Protein AF-A0A934ZNP7-F1 (afdb_monomer_lite)

Sequence (61 aa):
MSFDGMRPDGMERAEAPTLHRMRTEGAAALGAVTVGDSSTLPSHSSMLSGVEVRAHGMNSW

Structure (mmCIF, N/CA/C/O backbone):
data_AF-A0A934ZNP7-F1
#
_entry.id   AF-A0A934ZNP7-F1
#
loop_
_atom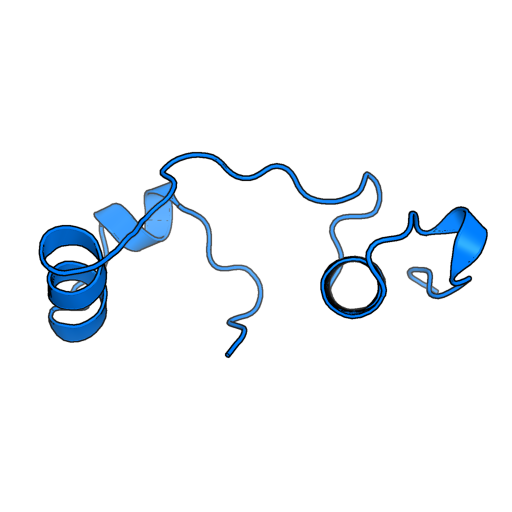_site.group_PDB
_atom_site.id
_atom_site.type_symbol
_atom_site.label_atom_id
_atom_site.label_alt_id
_atom_site.label_comp_id
_atom_site.label_asym_id
_atom_site.label_entity_id
_atom_site.label_seq_id
_atom_site.pdbx_PDB_ins_code
_atom_site.Cartn_x
_atom_site.Cartn_y
_atom_site.Cartn_z
_atom_site.occupancy
_atom_site.B_iso_or_equiv
_atom_site.auth_seq_id
_atom_site.auth_comp_id
_atom_site.auth_asym_id
_atom_site.auth_atom_id
_atom_site.pdbx_PDB_model_num
ATOM 1 N N . MET A 1 1 ? -3.575 9.332 3.038 1.00 86.69 1 MET A N 1
ATOM 2 C CA . MET A 1 1 ? -2.575 9.237 4.128 1.00 86.69 1 MET A CA 1
ATOM 3 C C . MET A 1 1 ? -1.752 7.984 3.887 1.00 86.69 1 MET A C 1
ATOM 5 O O . MET A 1 1 ? -2.337 7.010 3.434 1.00 86.69 1 MET A O 1
ATOM 9 N N . SER A 1 2 ? -0.443 8.020 4.146 1.00 92.81 2 SER A N 1
ATOM 10 C CA . SER A 1 2 ? 0.451 6.860 4.032 1.00 92.81 2 SER A CA 1
ATOM 11 C C . SER A 1 2 ? 1.207 6.660 5.346 1.00 92.81 2 SER A C 1
ATOM 13 O O . SER A 1 2 ? 1.578 7.646 5.985 1.00 92.81 2 SER A O 1
ATOM 15 N N . PHE A 1 3 ? 1.416 5.403 5.731 1.00 93.75 3 PHE A N 1
ATOM 16 C CA . PHE A 1 3 ? 2.239 4.992 6.867 1.00 93.75 3 PHE A CA 1
ATOM 17 C C . PHE A 1 3 ? 3.335 4.065 6.344 1.00 93.75 3 PHE A C 1
ATOM 19 O O . PHE A 1 3 ? 3.029 3.032 5.747 1.00 93.75 3 PHE A O 1
ATOM 26 N N . ASP A 1 4 ? 4.598 4.429 6.555 1.00 93.94 4 ASP A N 1
ATOM 27 C CA . ASP A 1 4 ? 5.719 3.656 6.023 1.00 93.94 4 ASP A CA 1
ATOM 28 C C . ASP A 1 4 ? 5.863 2.299 6.732 1.00 93.94 4 ASP A C 1
ATOM 30 O O . ASP A 1 4 ? 5.673 2.190 7.945 1.00 93.94 4 ASP A O 1
ATOM 34 N N . GLY A 1 5 ? 6.179 1.254 5.966 1.00 91.69 5 GLY A N 1
ATOM 35 C CA . GLY A 1 5 ? 6.431 -0.089 6.488 1.00 91.69 5 GLY A CA 1
ATOM 36 C C . GLY A 1 5 ? 5.243 -0.775 7.176 1.00 91.69 5 GLY A C 1
ATOM 37 O O . GLY A 1 5 ? 5.455 -1.758 7.890 1.00 91.69 5 GLY A O 1
ATOM 38 N N . MET A 1 6 ? 4.005 -0.300 6.985 1.00 92.88 6 MET A N 1
ATOM 39 C CA . MET A 1 6 ? 2.811 -0.897 7.596 1.00 92.88 6 MET A CA 1
ATOM 40 C C . MET A 1 6 ? 2.507 -2.275 6.992 1.00 92.88 6 MET A C 1
ATOM 42 O O . MET A 1 6 ? 1.781 -2.406 6.007 1.00 92.88 6 MET A O 1
ATOM 46 N N . ARG A 1 7 ? 3.062 -3.326 7.600 1.00 91.69 7 ARG A N 1
ATOM 47 C CA . ARG A 1 7 ? 2.790 -4.710 7.200 1.00 91.69 7 ARG A CA 1
ATOM 48 C C . ARG A 1 7 ? 1.374 -5.139 7.616 1.00 91.69 7 ARG A C 1
ATOM 50 O O . ARG A 1 7 ? 0.953 -4.822 8.733 1.00 91.69 7 ARG A O 1
ATOM 57 N N . PRO A 1 8 ? 0.651 -5.891 6.767 1.00 90.69 8 PRO A N 1
ATOM 58 C CA . PRO A 1 8 ? -0.727 -6.291 7.046 1.00 90.69 8 PRO A CA 1
ATOM 59 C C . PRO A 1 8 ? -0.846 -7.191 8.285 1.00 90.69 8 PRO A C 1
ATOM 61 O O . PRO A 1 8 ? -1.709 -6.954 9.125 1.00 90.69 8 PRO A O 1
ATOM 64 N N . ASP A 1 9 ? 0.058 -8.155 8.462 1.00 92.62 9 ASP A N 1
ATOM 65 C CA . ASP A 1 9 ? 0.095 -9.060 9.621 1.00 92.62 9 ASP A CA 1
ATOM 66 C C . ASP A 1 9 ? 0.418 -8.330 10.937 1.00 92.62 9 ASP A C 1
ATOM 68 O O . ASP A 1 9 ? -0.107 -8.668 12.000 1.00 92.62 9 ASP A O 1
ATOM 72 N N . GLY A 1 10 ? 1.250 -7.288 10.869 1.00 92.75 10 GLY A N 1
ATOM 73 C CA . GLY A 1 10 ? 1.511 -6.397 11.999 1.00 92.75 10 GLY A CA 1
ATOM 74 C C . GLY A 1 10 ? 0.268 -5.610 12.414 1.00 92.75 10 GLY A C 1
ATOM 75 O O . GLY A 1 10 ? -0.012 -5.488 13.606 1.00 92.75 10 GLY A O 1
ATOM 76 N N . MET A 1 11 ? -0.508 -5.129 11.439 1.00 92.38 11 MET A N 1
ATOM 77 C CA . MET A 1 11 ? -1.742 -4.385 11.687 1.00 92.38 11 MET A CA 1
ATOM 78 C C . MET A 1 11 ? -2.808 -5.264 12.357 1.00 92.38 11 MET A C 1
ATOM 80 O O . MET A 1 11 ? -3.444 -4.837 13.315 1.00 92.38 11 MET A O 1
ATOM 84 N N . GLU A 1 12 ? -2.955 -6.530 11.965 1.00 91.25 12 GLU A N 1
ATOM 85 C CA . GLU A 1 12 ? -3.912 -7.440 12.622 1.00 91.25 12 GLU A CA 1
ATOM 86 C C . GLU A 1 12 ? -3.631 -7.659 14.114 1.00 91.25 12 GLU A C 1
ATOM 88 O O . GLU A 1 12 ? -4.559 -7.850 14.897 1.00 91.25 12 GLU A O 1
ATOM 93 N N . ARG A 1 13 ? -2.362 -7.584 14.521 1.00 94.62 13 ARG A N 1
ATOM 94 C CA . ARG A 1 13 ? -1.929 -7.775 15.912 1.00 94.62 13 ARG A CA 1
ATOM 95 C C . ARG A 1 13 ? -1.896 -6.487 16.736 1.00 94.62 13 ARG A C 1
ATOM 97 O O . ARG A 1 13 ? -1.685 -6.559 17.945 1.00 94.62 13 ARG A O 1
ATOM 104 N N . ALA A 1 14 ? -2.034 -5.324 16.105 1.00 95.19 14 ALA A N 1
ATOM 105 C CA . ALA A 1 14 ? -1.868 -4.035 16.762 1.00 95.19 14 ALA A CA 1
ATOM 106 C C . ALA A 1 14 ? -3.136 -3.594 17.513 1.00 95.19 14 ALA A C 1
ATOM 108 O O . ALA A 1 14 ? -4.262 -3.746 17.028 1.00 95.19 14 ALA A O 1
ATOM 109 N N . GLU A 1 15 ? -2.952 -2.946 18.665 1.00 97.44 15 GLU A N 1
ATOM 110 C CA . GLU A 1 15 ? -4.024 -2.239 19.370 1.00 97.44 15 GLU A CA 1
ATOM 111 C C . GLU A 1 15 ? -4.296 -0.888 18.686 1.00 97.44 15 GLU A C 1
ATOM 113 O O . GLU A 1 15 ? -3.837 0.169 19.111 1.00 97.44 15 GLU A O 1
ATOM 118 N N . ALA A 1 16 ? -5.017 -0.929 17.565 1.00 95.56 16 ALA A N 1
ATOM 119 C CA . ALA A 1 16 ? -5.333 0.250 16.760 1.00 95.56 16 ALA A CA 1
ATOM 120 C C . ALA A 1 16 ? -6.848 0.352 16.500 1.00 95.56 16 ALA A C 1
ATOM 122 O O . ALA A 1 16 ? -7.304 0.153 15.370 1.00 95.56 16 ALA A O 1
ATOM 123 N N . PRO A 1 17 ? -7.657 0.672 17.530 1.00 97.12 17 PRO A N 1
ATOM 124 C CA . PRO A 1 17 ? -9.120 0.624 17.455 1.00 97.12 17 PRO A CA 1
ATOM 125 C C . PRO A 1 17 ? -9.697 1.515 16.348 1.00 97.12 17 PRO A C 1
ATOM 127 O O . PRO A 1 17 ? -10.652 1.132 15.677 1.00 97.12 17 PRO A O 1
ATOM 130 N N . THR A 1 18 ? -9.087 2.676 16.095 1.00 96.94 18 THR A N 1
ATOM 131 C CA . THR A 1 18 ? -9.513 3.576 15.014 1.00 96.94 18 THR A CA 1
ATOM 132 C C . THR A 1 18 ? -9.289 2.963 13.630 1.00 96.94 18 THR A C 1
ATOM 134 O O . THR A 1 18 ? -10.177 3.047 12.784 1.00 96.94 18 THR A O 1
ATOM 137 N N . LEU A 1 19 ? -8.134 2.324 13.396 1.00 95.38 19 LEU A N 1
ATOM 138 C CA . LEU A 1 19 ? -7.833 1.657 12.122 1.00 95.38 19 LEU A CA 1
ATOM 139 C C . LEU A 1 19 ? -8.738 0.436 11.915 1.00 95.38 19 LEU A C 1
ATOM 141 O O . LEU A 1 19 ? -9.268 0.245 10.822 1.00 95.38 19 LEU A O 1
ATOM 145 N N . HIS A 1 20 ? -8.983 -0.336 12.977 1.00 96.19 20 HIS A N 1
ATOM 146 C CA . HIS A 1 20 ? -9.904 -1.476 12.944 1.00 96.19 20 HIS A CA 1
ATOM 147 C C . HIS A 1 20 ? -11.330 -1.046 12.605 1.00 96.19 20 HIS A C 1
ATOM 149 O O . HIS A 1 20 ? -11.950 -1.647 11.732 1.00 96.19 20 HIS A O 1
ATOM 155 N N . ARG A 1 21 ? -11.821 0.046 13.203 1.00 97.50 21 ARG A N 1
ATOM 156 C CA . ARG A 1 21 ? -13.138 0.601 12.869 1.00 97.50 21 ARG A CA 1
ATOM 157 C C . ARG A 1 21 ? -13.225 1.043 11.408 1.00 97.50 21 ARG A C 1
ATOM 159 O O . ARG A 1 21 ? -14.197 0.727 10.731 1.00 97.50 21 ARG A O 1
ATOM 166 N N . MET A 1 22 ? -12.195 1.720 10.892 1.00 96.12 22 MET A N 1
ATOM 167 C CA . MET A 1 22 ? -12.149 2.089 9.470 1.00 96.12 22 MET A CA 1
ATOM 168 C C . MET A 1 22 ? -12.165 0.864 8.548 1.00 96.12 22 MET A C 1
ATOM 170 O O . MET A 1 22 ? -12.825 0.900 7.514 1.00 96.12 22 MET A O 1
ATOM 174 N N . ARG A 1 23 ? -11.487 -0.230 8.925 1.00 94.81 23 ARG A N 1
ATOM 175 C CA . ARG A 1 23 ? -11.523 -1.498 8.178 1.00 94.81 23 ARG A CA 1
ATOM 176 C C . ARG A 1 23 ? -12.927 -2.112 8.155 1.00 94.81 23 ARG A C 1
ATOM 178 O O . ARG A 1 23 ? -13.304 -2.658 7.125 1.00 94.81 23 ARG A O 1
ATOM 185 N N . THR A 1 24 ? -13.673 -2.065 9.261 1.00 96.31 24 THR A N 1
ATOM 186 C CA . THR A 1 24 ? -15.001 -2.704 9.368 1.00 96.31 24 THR A CA 1
ATOM 187 C C . THR A 1 24 ? -16.144 -1.860 8.815 1.00 96.31 24 THR A C 1
ATOM 189 O O . THR A 1 24 ? -17.134 -2.417 8.356 1.00 96.31 24 THR A O 1
ATOM 192 N N . GLU A 1 25 ? -16.036 -0.534 8.884 1.00 98.19 25 GLU A N 1
ATOM 193 C CA . GLU A 1 25 ? -17.099 0.398 8.475 1.00 98.19 25 GLU A CA 1
ATOM 194 C C . GLU A 1 25 ? -16.863 1.005 7.082 1.00 98.19 25 GLU A C 1
ATOM 196 O O . GLU A 1 25 ? -17.772 1.598 6.504 1.00 98.19 25 GLU A O 1
ATOM 201 N N . GLY A 1 26 ? -15.647 0.879 6.543 1.00 96.31 26 GLY A N 1
ATOM 202 C CA . GLY A 1 26 ? -15.251 1.404 5.238 1.00 96.31 26 GLY A CA 1
ATOM 203 C C . GLY A 1 26 ? -14.943 0.318 4.205 1.00 96.31 26 GLY A C 1
ATOM 204 O O . GLY A 1 26 ? -15.434 -0.806 4.273 1.00 96.31 26 GLY A O 1
ATOM 205 N N . ALA A 1 27 ? -14.104 0.668 3.228 1.00 96.12 27 ALA A N 1
ATOM 206 C CA . ALA A 1 27 ? -13.556 -0.268 2.251 1.00 96.12 27 ALA A CA 1
ATOM 207 C C . ALA A 1 27 ? -12.103 -0.607 2.604 1.00 96.12 27 ALA A C 1
ATOM 209 O O . ALA A 1 27 ? -11.305 0.283 2.901 1.00 96.12 27 ALA A O 1
ATOM 210 N N . ALA A 1 28 ? -11.753 -1.890 2.538 1.00 94.06 28 ALA A N 1
ATOM 211 C CA . ALA A 1 28 ? -10.416 -2.376 2.847 1.00 94.06 28 ALA A CA 1
ATOM 212 C C . ALA A 1 28 ? -9.999 -3.505 1.896 1.00 94.06 28 ALA A C 1
ATOM 214 O O . ALA A 1 28 ? -10.833 -4.286 1.439 1.00 94.06 28 ALA A O 1
ATOM 215 N N . ALA A 1 29 ? -8.693 -3.614 1.650 1.00 92.12 29 ALA A N 1
ATOM 216 C CA . ALA A 1 29 ? -8.072 -4.740 0.962 1.00 92.12 29 ALA A CA 1
ATOM 217 C C . ALA A 1 29 ? -7.093 -5.432 1.918 1.00 92.12 29 ALA A C 1
ATOM 219 O O . ALA A 1 29 ? -6.246 -4.775 2.518 1.00 92.12 29 ALA A O 1
ATOM 220 N N . LEU A 1 30 ? -7.212 -6.756 2.067 1.00 86.62 30 LEU A N 1
ATOM 221 C CA . LEU A 1 30 ? -6.317 -7.549 2.928 1.00 86.62 30 LEU A CA 1
ATOM 222 C C . LEU A 1 30 ? -4.987 -7.888 2.247 1.00 86.62 30 LEU A C 1
ATOM 224 O O . LEU A 1 30 ? -4.029 -8.273 2.909 1.00 86.62 30 LEU A O 1
ATOM 228 N N . GLY A 1 31 ? -4.934 -7.738 0.924 1.00 89.81 31 GLY A N 1
ATOM 229 C CA . GLY A 1 31 ? -3.731 -7.892 0.126 1.00 89.81 31 GLY A CA 1
ATOM 230 C C . GLY A 1 31 ? -3.521 -6.665 -0.748 1.00 89.81 31 GLY A C 1
ATOM 231 O O . GLY A 1 31 ? -4.445 -6.209 -1.420 1.00 89.81 31 GLY A O 1
ATOM 232 N N . ALA A 1 32 ? -2.292 -6.164 -0.748 1.00 91.31 32 ALA A N 1
ATOM 233 C CA . ALA A 1 32 ? -1.799 -5.172 -1.688 1.00 91.31 32 ALA A CA 1
ATOM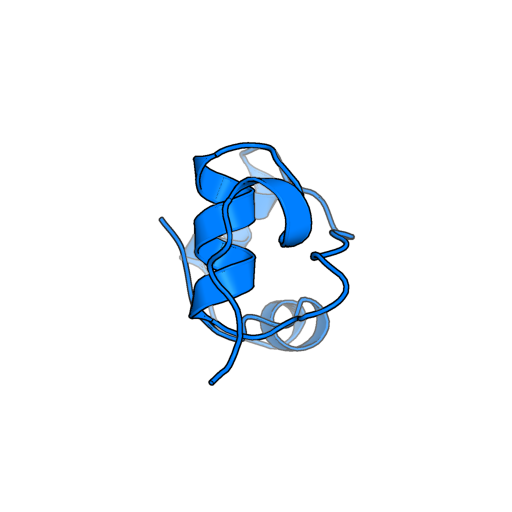 234 C C . ALA A 1 32 ? -0.377 -5.572 -2.091 1.00 91.31 32 ALA A C 1
ATOM 236 O O . ALA A 1 32 ? 0.399 -6.040 -1.256 1.00 91.31 32 ALA A O 1
ATOM 237 N N . VAL A 1 33 ? -0.049 -5.413 -3.370 1.00 92.62 33 VAL A N 1
ATOM 238 C CA . VAL A 1 33 ? 1.290 -5.672 -3.906 1.00 92.62 33 VAL A CA 1
ATOM 239 C C . VAL A 1 33 ? 1.886 -4.329 -4.296 1.00 92.62 33 VAL A C 1
ATOM 241 O O . VAL A 1 33 ? 1.246 -3.551 -4.999 1.00 92.62 33 VAL A O 1
ATOM 244 N N . THR A 1 34 ? 3.083 -4.048 -3.793 1.00 93.31 34 THR A N 1
ATOM 245 C CA . THR A 1 34 ? 3.841 -2.843 -4.146 1.00 93.31 34 THR A CA 1
ATOM 246 C C . THR A 1 34 ? 4.698 -3.081 -5.393 1.00 93.31 34 THR A C 1
ATOM 248 O O . THR A 1 34 ? 4.785 -4.204 -5.894 1.00 93.31 34 THR A O 1
ATOM 251 N N . VAL A 1 35 ? 5.330 -2.024 -5.900 1.00 94.69 35 VAL A N 1
ATOM 252 C CA . VAL A 1 35 ? 6.316 -2.115 -6.983 1.00 94.69 35 VAL A CA 1
ATOM 253 C C . VAL A 1 35 ? 7.529 -2.948 -6.563 1.00 94.69 35 VAL A C 1
ATOM 255 O O . VAL A 1 35 ? 7.817 -3.108 -5.378 1.00 94.69 35 VAL A O 1
ATOM 258 N N . GLY A 1 36 ? 8.264 -3.477 -7.546 1.00 92.12 36 GLY A N 1
ATOM 259 C CA . GLY A 1 36 ? 9.396 -4.375 -7.285 1.00 92.12 36 GLY A CA 1
ATOM 260 C C . GLY A 1 36 ? 10.481 -3.771 -6.383 1.00 92.12 36 GLY A C 1
ATOM 261 O O . GLY A 1 36 ? 11.073 -4.490 -5.581 1.00 92.12 36 GLY A O 1
ATOM 262 N N . ASP A 1 37 ? 10.704 -2.456 -6.472 1.00 87.88 37 ASP A N 1
ATOM 263 C CA . ASP A 1 37 ? 11.557 -1.713 -5.539 1.00 87.88 37 ASP A CA 1
ATOM 264 C C . ASP A 1 37 ? 10.729 -1.197 -4.348 1.00 87.88 37 ASP A C 1
ATOM 266 O O . ASP A 1 37 ? 10.275 -0.054 -4.314 1.00 87.88 37 ASP A O 1
ATOM 270 N N . SER A 1 38 ? 10.487 -2.080 -3.377 1.00 85.94 38 SER A N 1
ATOM 271 C CA . SER A 1 38 ? 9.617 -1.846 -2.213 1.00 85.94 38 SER A CA 1
ATOM 272 C C . SER A 1 38 ? 10.253 -0.950 -1.128 1.00 85.94 38 SER A C 1
ATOM 274 O O . SER A 1 38 ? 10.159 -1.246 0.067 1.00 85.94 38 SER A O 1
ATOM 276 N N . SER A 1 39 ? 10.911 0.142 -1.513 1.00 94.00 39 SER A N 1
ATOM 277 C CA . SER A 1 39 ? 11.410 1.165 -0.587 1.00 94.00 39 SER A CA 1
ATOM 278 C C . SER A 1 39 ? 10.491 2.392 -0.567 1.00 94.00 39 SER A C 1
ATOM 280 O O . SER A 1 39 ? 9.559 2.510 -1.373 1.00 94.00 39 SER A O 1
ATOM 282 N N . THR A 1 40 ? 10.714 3.305 0.381 1.00 94.44 40 THR A N 1
ATOM 283 C CA . THR A 1 4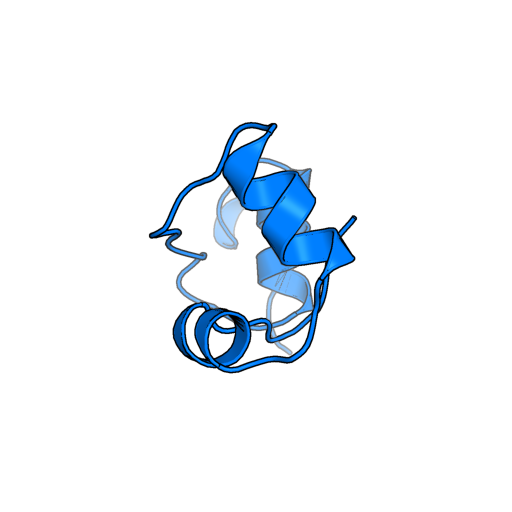0 ? 9.826 4.446 0.639 1.00 94.44 40 THR A CA 1
ATOM 284 C C . THR A 1 40 ? 9.618 5.308 -0.607 1.00 94.44 40 THR A C 1
ATOM 286 O O . THR A 1 40 ? 8.482 5.489 -1.044 1.00 94.44 40 THR A O 1
ATOM 289 N N . LEU A 1 41 ? 10.689 5.842 -1.201 1.00 95.81 41 LEU A N 1
ATOM 290 C CA . LEU A 1 41 ? 10.583 6.824 -2.285 1.00 95.81 41 LEU A CA 1
ATOM 291 C C . LEU A 1 41 ? 9.939 6.251 -3.568 1.00 95.81 41 LEU A C 1
ATOM 293 O O . LEU A 1 41 ? 8.986 6.871 -4.056 1.00 95.81 41 LEU A O 1
ATOM 297 N N . PRO A 1 42 ? 10.370 5.090 -4.100 1.00 96.31 42 PRO A N 1
ATOM 298 C CA . PRO A 1 42 ? 9.741 4.470 -5.262 1.00 96.31 42 PRO A CA 1
ATOM 299 C C . PRO A 1 42 ? 8.278 4.124 -4.994 1.00 96.31 42 PRO A C 1
ATOM 301 O O . PRO A 1 42 ? 7.418 4.551 -5.758 1.00 96.31 42 PRO A O 1
ATOM 304 N N . SER A 1 43 ? 7.966 3.472 -3.866 1.00 96.19 43 SER A N 1
ATOM 305 C CA . SER A 1 43 ? 6.590 3.051 -3.553 1.00 96.19 43 SER A CA 1
ATOM 306 C C . SER A 1 43 ? 5.625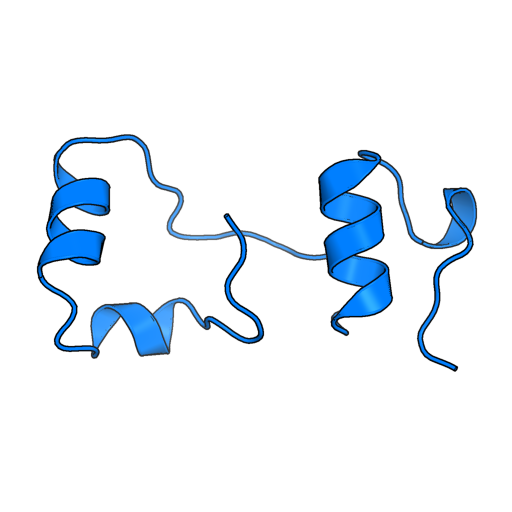 4.236 -3.470 1.00 96.19 43 SER A C 1
ATOM 308 O O . SER A 1 43 ? 4.539 4.196 -4.047 1.00 96.19 43 SER A O 1
ATOM 310 N N . HIS A 1 44 ? 6.010 5.326 -2.796 1.00 96.62 44 HIS A N 1
ATOM 311 C CA . HIS A 1 44 ? 5.164 6.521 -2.706 1.00 96.62 44 HIS A CA 1
ATOM 312 C C . HIS A 1 44 ? 5.019 7.229 -4.055 1.00 96.62 44 HIS A C 1
ATOM 314 O O . HIS A 1 44 ? 3.930 7.702 -4.385 1.00 96.62 44 HIS A O 1
ATOM 320 N N . SER A 1 45 ? 6.089 7.263 -4.851 1.00 97.00 45 SER A N 1
ATOM 3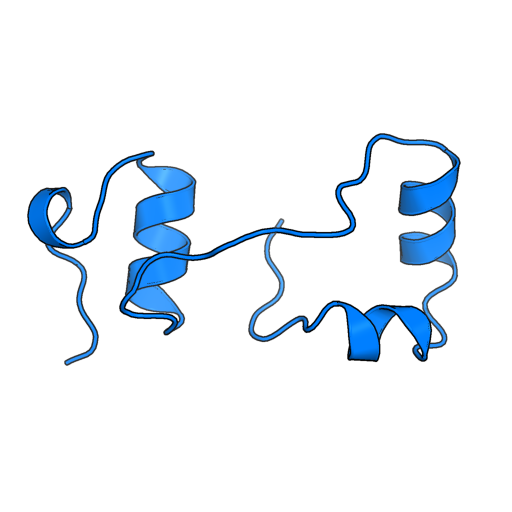21 C CA . SER A 1 45 ? 6.059 7.846 -6.193 1.00 97.00 45 SER A CA 1
ATOM 322 C C . SER A 1 45 ? 5.130 7.059 -7.117 1.00 97.00 45 SER A C 1
ATOM 324 O O . SER A 1 45 ? 4.306 7.670 -7.799 1.00 97.00 45 SER A O 1
ATOM 326 N N . SER A 1 46 ? 5.182 5.723 -7.098 1.00 96.94 46 SER A N 1
ATOM 327 C CA . SER A 1 46 ? 4.286 4.872 -7.890 1.00 96.94 46 SER A CA 1
ATOM 328 C C . SER A 1 46 ? 2.834 4.972 -7.418 1.00 96.94 46 SER A C 1
ATOM 330 O O . SER A 1 46 ? 1.940 5.107 -8.248 1.00 96.94 46 SER A O 1
ATOM 332 N N . MET A 1 47 ? 2.579 4.996 -6.102 1.00 96.50 47 MET A N 1
ATOM 333 C CA . MET A 1 47 ? 1.224 5.185 -5.558 1.00 96.50 47 MET A CA 1
ATOM 334 C C . MET A 1 47 ? 0.591 6.514 -5.992 1.00 96.50 47 MET A C 1
ATOM 336 O O . MET A 1 47 ? -0.608 6.558 -6.254 1.00 96.50 47 MET A O 1
ATOM 340 N N . LEU A 1 48 ? 1.375 7.595 -6.057 1.00 96.94 48 LEU A N 1
ATOM 341 C CA . LEU A 1 48 ? 0.877 8.920 -6.437 1.00 96.94 48 LEU A CA 1
ATOM 342 C C . LEU A 1 48 ? 0.722 9.083 -7.954 1.00 96.94 48 LEU A C 1
ATOM 344 O O . LEU A 1 48 ? -0.228 9.713 -8.411 1.00 96.94 48 LEU A O 1
ATOM 348 N N . SER A 1 49 ? 1.674 8.557 -8.726 1.00 97.12 49 SER A N 1
ATOM 349 C CA . SER A 1 49 ? 1.717 8.738 -10.183 1.00 97.12 49 SER A CA 1
ATOM 350 C C . SER A 1 49 ? 0.932 7.682 -10.963 1.00 97.12 49 SER A C 1
ATOM 352 O O . SER A 1 49 ? 0.569 7.927 -12.110 1.00 97.12 49 SER A O 1
ATOM 354 N N . GLY A 1 50 ? 0.673 6.515 -10.368 1.00 97.12 50 GLY A N 1
ATOM 355 C CA . GLY A 1 50 ? 0.020 5.387 -11.032 1.00 97.12 50 GLY A CA 1
ATOM 356 C C . GLY A 1 50 ? 0.894 4.674 -12.069 1.00 97.12 50 GLY A C 1
ATOM 357 O O . GLY A 1 50 ? 0.360 3.930 -12.890 1.00 97.12 50 GLY A O 1
ATOM 358 N N . VAL A 1 51 ? 2.214 4.898 -12.067 1.00 97.06 51 VAL A N 1
ATOM 359 C CA . VAL A 1 51 ? 3.151 4.272 -13.015 1.00 97.06 51 VAL A CA 1
ATOM 360 C C . VAL A 1 51 ? 4.300 3.555 -12.304 1.00 97.06 51 VAL A C 1
ATOM 362 O O . VAL A 1 51 ? 4.595 3.817 -11.143 1.00 97.06 51 VAL A O 1
ATOM 365 N N . GLU A 1 52 ? 4.957 2.647 -13.025 1.00 96.00 52 GLU A N 1
ATOM 366 C CA . GLU A 1 52 ? 6.120 1.887 -12.549 1.00 96.00 52 GLU A CA 1
ATOM 367 C C . GLU A 1 52 ? 7.371 2.756 -12.344 1.00 96.00 52 GLU A C 1
ATOM 369 O O . GLU A 1 52 ? 7.532 3.807 -12.975 1.00 96.00 52 GLU A O 1
ATOM 374 N N . VAL A 1 53 ? 8.328 2.245 -11.556 1.00 95.94 53 VAL A N 1
ATOM 375 C CA . VAL A 1 53 ? 9.609 2.917 -11.245 1.00 95.94 53 VAL A CA 1
ATOM 376 C C . VAL A 1 53 ? 10.360 3.365 -12.495 1.00 95.94 53 VAL A C 1
ATOM 378 O O . VAL A 1 53 ? 10.907 4.465 -12.538 1.00 95.94 53 VAL A O 1
ATOM 381 N N . ARG A 1 54 ? 10.327 2.554 -13.558 1.00 95.25 54 ARG A N 1
ATOM 382 C CA . ARG A 1 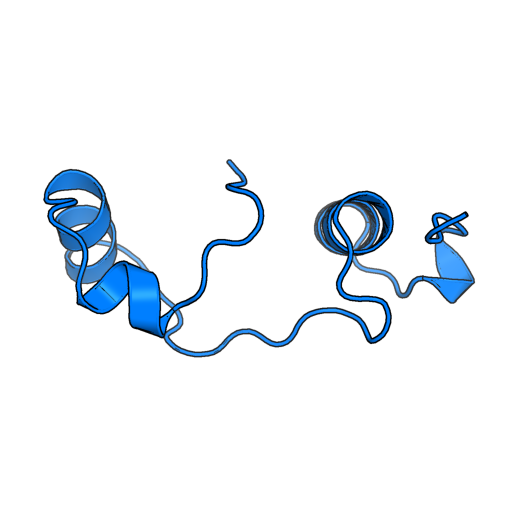54 ? 10.962 2.882 -14.845 1.00 95.25 54 ARG A CA 1
ATOM 383 C C . ARG A 1 54 ? 10.370 4.121 -15.520 1.00 95.25 54 ARG A C 1
ATOM 385 O O . ARG A 1 54 ? 11.075 4.768 -16.285 1.00 95.25 54 ARG A O 1
ATOM 392 N N . ALA A 1 55 ? 9.098 4.425 -15.273 1.00 96.44 55 ALA A N 1
ATOM 393 C CA . ALA A 1 55 ? 8.398 5.538 -15.902 1.00 96.44 55 ALA A CA 1
ATOM 394 C C . ALA A 1 55 ? 8.544 6.841 -15.102 1.00 96.44 55 ALA A C 1
ATOM 396 O O . ALA A 1 55 ? 8.763 7.888 -15.703 1.00 96.44 55 ALA A O 1
ATOM 397 N N . HIS A 1 56 ? 8.458 6.791 -13.767 1.00 95.44 56 HIS A N 1
ATOM 398 C CA . HIS A 1 56 ? 8.613 7.995 -12.934 1.00 95.44 56 HIS A CA 1
ATOM 399 C C . HIS A 1 56 ? 10.061 8.275 -12.495 1.00 95.44 56 HIS A C 1
ATOM 401 O O . HIS A 1 56 ? 10.340 9.361 -11.996 1.00 95.44 56 HIS A O 1
ATOM 407 N N . GLY A 1 57 ? 10.984 7.321 -12.647 1.00 95.56 57 GLY A N 1
ATOM 408 C CA . GLY A 1 57 ? 12.426 7.514 -12.437 1.00 95.56 57 GLY A CA 1
ATOM 409 C C . GLY A 1 57 ? 12.879 7.711 -10.985 1.00 95.56 57 GLY A C 1
ATOM 410 O O . GLY A 1 57 ? 14.042 8.021 -10.758 1.00 95.56 57 GLY A O 1
ATOM 411 N N . MET A 1 58 ? 11.991 7.527 -10.006 1.00 94.50 58 MET A N 1
ATOM 412 C CA . MET A 1 58 ? 12.308 7.678 -8.577 1.00 94.50 58 MET A CA 1
ATOM 413 C C . MET A 1 58 ? 12.700 6.314 -8.015 1.00 94.50 58 MET A C 1
ATOM 415 O O . MET A 1 58 ? 11.827 5.499 -7.722 1.00 94.50 58 MET A O 1
ATOM 419 N N . ASN A 1 59 ? 13.998 6.050 -7.921 1.00 91.25 59 ASN A N 1
ATOM 420 C CA . ASN A 1 59 ? 14.574 4.794 -7.449 1.00 91.25 59 ASN A CA 1
ATOM 421 C C . ASN A 1 59 ? 15.160 4.928 -6.034 1.00 91.25 59 ASN A C 1
ATOM 423 O O . ASN A 1 59 ? 15.309 6.026 -5.494 1.00 91.25 59 ASN A O 1
ATOM 427 N N . SER A 1 60 ? 15.485 3.788 -5.430 1.00 83.12 60 SER A N 1
ATOM 428 C CA . SER A 1 60 ? 16.406 3.731 -4.295 1.00 83.12 60 SER A CA 1
ATOM 429 C C . SER A 1 60 ? 17.819 4.052 -4.791 1.00 83.12 60 SER A C 1
ATOM 431 O O . SER A 1 60 ? 18.292 3.374 -5.704 1.00 83.12 60 SER A O 1
ATOM 433 N N . TRP A 1 61 ? 18.458 5.092 -4.250 1.00 67.62 61 TRP A N 1
ATOM 434 C CA . TRP A 1 61 ? 19.851 5.451 -4.559 1.00 67.62 61 TRP A CA 1
ATOM 435 C C . TRP A 1 61 ? 20.837 4.333 -4.210 1.00 67.62 61 TRP A C 1
ATOM 437 O O . TRP A 1 61 ? 20.625 3.675 -3.165 1.00 67.62 61 TRP A O 1
#

Foldseek 3Di:
DDDPPDDLVVVVPDPDVPVVCCVVVHDDDSDDDAAPQRDDFQRVQCVVVVDHCVVSVGHDD

Secondary structure (DSSP, 8-state):
---TT--HHHHHHS--HHHHHHHHHS---S-----SS-SHHHHHHHHHHSS-HHHH-----

Radius of gyration: 13.69 Å; chains: 1; bounding box: 37×18×35 Å

pLDDT: mean 93.62, std 4.6, range [67.62, 98.19]